Protein AF-A0AAW1HVS8-F1 (afdb_monomer_lite)

pLDDT: mean 77.06, std 19.86, range [35.59, 97.94]

Sequence (173 aa):
MIYFESKIDIPHHIKNTIKTLLSTITDKDLTIQVRKRTNKRSLDANRYYWTLITKIAEINGISNARQHNLLLRRYGQIEIIDSQLMRIPIPDTEAAEIKVLESEEYHIKPTSQVIEGKDGITYRNYIMLRGSSTYNAKEMARLITLPDMRKSIHGTRTSSNLWQWQAQKRHKG

Foldseek 3Di:
DDDDDDPDDDDPVVVVVVVVVVVPPDPDDDDDDDDPDDQAADPVLVVVVLVLLVLLCVVVVHDSQLSQLVLCQVQFAFDADPNDWDKDWFFPDPVRVVVQSNDPPFHWYWDPDWDQDPVRTITTIITGTDDPNPDGNVSSCRSCVDPSSVCSVVVVVPPDPPVVVVVVVVPPD

Structure (mmCIF, N/CA/C/O backbone):
data_AF-A0AAW1HVS8-F1
#
_entry.id   AF-A0AAW1HVS8-F1
#
loop_
_atom_site.group_PDB
_atom_site.id
_atom_site.type_symbol
_atom_site.label_atom_id
_atom_site.label_alt_id
_atom_site.label_comp_id
_atom_site.label_asym_id
_atom_site.label_entity_id
_atom_site.label_seq_id
_atom_site.pdbx_PDB_ins_code
_atom_site.Cartn_x
_atom_site.Cartn_y
_atom_site.Cartn_z
_atom_site.occupancy
_atom_site.B_iso_or_equiv
_atom_site.auth_seq_id
_atom_site.auth_comp_id
_atom_site.auth_asym_id
_atom_site.auth_atom_id
_atom_site.pdbx_PDB_model_num
ATOM 1 N N . MET A 1 1 ? -37.075 21.982 11.766 1.00 43.66 1 MET A N 1
ATOM 2 C CA . MET A 1 1 ? -37.855 20.798 11.330 1.00 43.66 1 MET A CA 1
ATOM 3 C C . MET A 1 1 ? -36.862 19.694 10.999 1.00 43.66 1 MET A C 1
ATOM 5 O O . MET A 1 1 ? -36.022 19.912 10.142 1.00 43.66 1 MET A O 1
ATOM 9 N N . ILE A 1 2 ? -36.871 18.578 11.736 1.00 51.25 2 ILE A N 1
ATOM 10 C CA . ILE A 1 2 ? -35.891 17.493 11.552 1.00 51.25 2 ILE A CA 1
ATOM 11 C C . ILE A 1 2 ? -36.399 16.574 10.439 1.00 51.25 2 ILE A C 1
ATOM 13 O O . ILE A 1 2 ? -37.421 15.906 10.615 1.00 51.25 2 ILE A O 1
ATOM 17 N N . TYR A 1 3 ? -35.703 16.562 9.305 1.00 47.16 3 TYR A N 1
ATOM 18 C CA . TYR A 1 3 ? -36.003 15.687 8.176 1.00 47.16 3 TYR A CA 1
ATOM 19 C C . TYR A 1 3 ? -35.203 14.386 8.287 1.00 47.16 3 TYR A C 1
ATOM 21 O O . TYR A 1 3 ? -34.010 14.402 8.579 1.00 47.16 3 TYR A O 1
ATOM 29 N N . PHE A 1 4 ? -35.874 13.256 8.063 1.00 54.19 4 PHE A N 1
ATOM 30 C CA . PHE A 1 4 ? -35.272 11.925 8.090 1.00 54.19 4 PHE A CA 1
ATOM 31 C C . PHE A 1 4 ? -35.406 11.280 6.714 1.00 54.19 4 PHE A C 1
ATOM 33 O O . PHE A 1 4 ? -36.481 10.800 6.360 1.00 54.19 4 PHE A O 1
ATOM 40 N N . GLU A 1 5 ? -34.311 11.215 5.962 1.00 51.84 5 GLU A N 1
ATOM 41 C CA . GLU A 1 5 ? -34.229 10.369 4.774 1.00 51.84 5 GLU A CA 1
ATOM 42 C C . GLU A 1 5 ? -33.576 9.036 5.141 1.00 51.84 5 GLU A C 1
ATOM 44 O O . GLU A 1 5 ? -32.438 8.975 5.607 1.00 51.84 5 GLU A O 1
ATOM 49 N N . SER A 1 6 ? -34.312 7.943 4.943 1.00 56.38 6 SER A N 1
ATOM 50 C CA . SER A 1 6 ? -33.815 6.582 5.131 1.00 56.38 6 SER A CA 1
ATOM 51 C C . SER A 1 6 ? -34.135 5.748 3.899 1.00 56.38 6 SER A C 1
ATOM 53 O O . SER A 1 6 ? -35.262 5.754 3.417 1.00 56.38 6 SER A O 1
ATOM 55 N N . LYS A 1 7 ? -33.152 4.977 3.424 1.00 53.62 7 LYS A N 1
ATOM 56 C CA . LYS A 1 7 ? -33.322 3.986 2.344 1.00 53.62 7 LYS A CA 1
ATOM 57 C C . LYS A 1 7 ? -33.935 2.661 2.825 1.00 53.62 7 LYS A C 1
ATOM 59 O O . LYS A 1 7 ? -34.038 1.717 2.052 1.00 53.62 7 LYS A O 1
ATOM 64 N N . ILE A 1 8 ? -34.263 2.568 4.112 1.00 57.94 8 ILE A N 1
ATOM 65 C CA . ILE A 1 8 ? -34.812 1.381 4.776 1.00 57.94 8 ILE A CA 1
ATOM 66 C C . ILE A 1 8 ? -36.023 1.826 5.595 1.00 57.94 8 ILE A C 1
ATOM 68 O O . ILE A 1 8 ? -35.990 2.904 6.199 1.00 57.94 8 ILE A O 1
ATOM 72 N N . ASP A 1 9 ? -37.071 1.007 5.640 1.00 65.25 9 ASP A N 1
ATOM 73 C CA . ASP A 1 9 ? -38.212 1.277 6.508 1.00 65.25 9 ASP A CA 1
ATOM 74 C C . ASP A 1 9 ? -37.797 1.153 7.983 1.00 65.25 9 ASP A C 1
ATOM 76 O O . ASP A 1 9 ? -37.321 0.112 8.437 1.00 65.25 9 ASP A O 1
ATOM 80 N N . ILE A 1 10 ? -37.903 2.261 8.719 1.00 66.50 10 ILE A N 1
ATOM 81 C CA . ILE A 1 10 ? -37.546 2.337 10.138 1.00 66.50 10 ILE A CA 1
ATOM 82 C C . ILE A 1 10 ? -38.851 2.349 10.943 1.00 66.50 10 ILE A C 1
ATOM 84 O O . ILE A 1 10 ? -39.678 3.241 10.711 1.00 66.50 10 ILE A O 1
ATOM 88 N N . PRO A 1 11 ? -39.024 1.446 11.929 1.00 77.19 11 PRO A N 1
ATOM 89 C CA . PRO A 1 11 ? -40.198 1.427 12.793 1.00 77.19 11 PRO A CA 1
ATOM 90 C C . PRO A 1 11 ? -40.471 2.783 13.450 1.00 77.19 11 PRO A C 1
ATOM 92 O O . PRO A 1 11 ? -39.555 3.472 13.906 1.00 77.19 11 PRO A O 1
ATOM 95 N N . HIS A 1 12 ? -41.750 3.152 13.543 1.00 71.19 12 HIS A N 1
ATOM 96 C CA . HIS A 1 12 ? -42.178 4.472 14.016 1.00 71.19 12 HIS A CA 1
ATOM 97 C C . HIS A 1 12 ? -41.642 4.825 15.417 1.00 71.19 12 HIS A C 1
ATOM 99 O O . HIS A 1 12 ? -41.221 5.957 15.649 1.00 71.19 12 HIS A O 1
ATOM 105 N N . HIS A 1 13 ? -41.564 3.846 16.325 1.00 74.44 13 HIS A N 1
ATOM 106 C CA . HIS A 1 13 ? -41.029 4.056 17.674 1.00 74.44 13 HIS A CA 1
ATOM 107 C C . HIS A 1 13 ? -39.555 4.501 17.661 1.00 74.44 13 HIS A C 1
ATOM 109 O O . HIS A 1 13 ? -39.190 5.396 18.414 1.00 74.44 13 HIS A O 1
ATOM 115 N N . ILE A 1 14 ? -38.731 3.970 16.748 1.00 73.69 14 ILE A N 1
ATOM 116 C CA . ILE A 1 14 ? -37.322 4.366 16.606 1.00 73.69 14 ILE A CA 1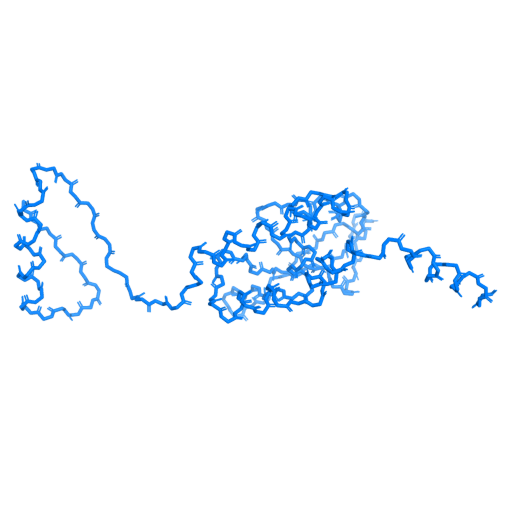
ATOM 117 C C . ILE A 1 14 ? -37.209 5.786 16.043 1.00 73.69 14 ILE A C 1
ATOM 119 O O . ILE A 1 14 ? -36.401 6.575 16.534 1.00 73.69 14 ILE A O 1
ATOM 123 N N . LYS A 1 15 ? -38.041 6.147 15.053 1.00 70.06 15 LYS A N 1
ATOM 124 C CA . LYS A 1 15 ? -38.080 7.517 14.503 1.00 70.06 15 LYS A CA 1
ATOM 125 C C . LYS A 1 15 ? -38.395 8.543 15.597 1.00 70.06 15 LYS A C 1
ATOM 127 O O . LYS A 1 15 ? -37.726 9.572 15.676 1.00 70.06 15 LYS A O 1
ATOM 132 N N . ASN A 1 16 ? -39.361 8.238 16.464 1.00 70.31 16 ASN A N 1
ATOM 133 C CA . ASN A 1 16 ? -39.753 9.122 17.561 1.00 70.31 16 ASN A CA 1
ATOM 134 C C . ASN A 1 16 ? -38.653 9.244 18.618 1.00 70.31 16 ASN A C 1
ATOM 136 O O . ASN A 1 16 ? -38.309 10.364 18.985 1.00 70.31 16 ASN A O 1
ATOM 140 N N . THR A 1 17 ? -38.030 8.135 19.035 1.00 75.44 17 THR A N 1
ATOM 141 C CA . THR A 1 17 ? -36.906 8.173 19.985 1.00 75.44 17 THR A CA 1
ATOM 142 C C . THR A 1 17 ? -35.748 9.020 19.463 1.00 75.44 17 THR A C 1
ATOM 144 O O . THR A 1 17 ? -35.228 9.854 20.200 1.00 75.44 17 THR A O 1
ATOM 147 N N . ILE A 1 18 ? -35.366 8.859 18.190 1.00 72.75 18 ILE A N 1
ATOM 148 C CA . ILE A 1 18 ? -34.285 9.654 17.595 1.00 72.75 18 ILE A CA 1
ATOM 149 C C . ILE A 1 18 ? -34.683 11.133 17.550 1.00 72.75 18 ILE A C 1
ATOM 151 O O . ILE A 1 18 ? -33.901 11.982 17.957 1.00 72.75 18 ILE A O 1
ATOM 155 N N . LYS A 1 19 ? -35.908 11.462 17.127 1.00 70.75 19 LYS A N 1
ATOM 156 C CA . LYS A 1 19 ? -36.385 12.852 17.071 1.00 70.75 19 LYS A CA 1
ATOM 157 C C . LYS A 1 19 ? -36.354 13.534 18.445 1.00 70.75 19 LYS A C 1
ATOM 159 O O . LYS A 1 19 ? -35.868 14.657 18.537 1.00 70.75 19 LYS A O 1
ATOM 164 N N . THR A 1 20 ? -36.808 12.845 19.494 1.00 71.12 20 THR A N 1
ATOM 165 C CA . THR A 1 20 ? -36.775 13.343 20.879 1.00 71.12 20 THR A CA 1
ATOM 166 C C . THR A 1 20 ? -35.346 13.555 21.375 1.00 71.12 20 THR A C 1
ATOM 168 O O . THR A 1 20 ? -35.056 14.586 21.976 1.00 71.12 20 THR A O 1
ATOM 171 N N . LEU A 1 21 ? -34.440 12.616 21.083 1.00 69.56 21 LEU A N 1
ATOM 172 C CA . LEU A 1 21 ? -33.033 12.727 21.470 1.00 69.56 21 LEU A CA 1
ATOM 173 C C . LEU A 1 21 ? -32.331 13.895 20.764 1.00 69.56 21 LEU A C 1
ATOM 175 O O . LEU A 1 21 ? -31.429 14.501 21.316 1.00 69.56 21 LEU A O 1
ATOM 179 N N . LEU A 1 22 ? -32.730 14.221 19.536 1.00 69.31 22 LEU A N 1
ATOM 180 C CA . LEU A 1 22 ? -32.132 15.323 18.783 1.00 69.31 22 LEU A CA 1
ATOM 181 C C . LEU A 1 22 ? -32.652 16.686 19.211 1.00 69.31 22 LEU A C 1
ATOM 183 O O . LEU A 1 22 ? -31.876 17.637 19.244 1.00 69.31 22 LEU A O 1
ATOM 187 N N . SER A 1 23 ? -33.922 16.771 19.611 1.00 67.88 23 SER A N 1
ATOM 188 C CA . SER A 1 23 ? -34.475 18.000 20.186 1.00 67.88 23 SER A CA 1
ATOM 189 C C . SER A 1 23 ? -33.851 18.389 21.527 1.00 67.88 23 SER A C 1
ATOM 191 O O . SER A 1 23 ? -33.941 19.548 21.907 1.00 67.88 23 SER A O 1
ATOM 193 N N . THR A 1 24 ? -33.218 17.455 22.246 1.00 67.12 24 THR A N 1
ATOM 194 C CA . THR A 1 24 ? -32.563 17.738 23.532 1.00 67.12 24 THR A CA 1
ATOM 195 C C . THR A 1 24 ? -31.097 18.150 23.412 1.00 67.12 24 THR A C 1
ATOM 197 O O . THR A 1 24 ? -30.528 18.579 24.412 1.00 67.12 24 THR A O 1
ATOM 200 N N . ILE A 1 25 ? -30.463 18.019 22.238 1.00 64.19 25 ILE A N 1
ATOM 201 C CA . ILE A 1 25 ? -28.998 18.122 22.133 1.00 64.19 25 ILE A CA 1
ATOM 202 C C . ILE A 1 25 ? -28.501 19.491 21.625 1.00 64.19 25 ILE A C 1
ATOM 204 O O . ILE A 1 25 ? -27.384 19.832 22.000 1.00 64.19 25 ILE A O 1
ATOM 208 N N . THR A 1 26 ? -29.251 20.307 20.853 1.00 57.34 26 THR A N 1
ATOM 209 C CA . THR A 1 26 ? -28.861 21.714 20.520 1.00 57.34 26 THR A CA 1
ATOM 210 C C . THR A 1 26 ? -29.831 22.435 19.551 1.00 57.34 26 THR A C 1
ATOM 212 O O . THR A 1 26 ? -30.480 21.785 18.738 1.00 57.34 26 THR A O 1
ATOM 215 N N . ASP A 1 27 ? -29.845 23.781 19.572 1.00 61.03 27 ASP A N 1
ATOM 216 C CA . ASP A 1 27 ? -30.475 24.695 18.587 1.00 61.03 27 ASP A CA 1
ATOM 217 C C . ASP A 1 27 ? -29.720 24.836 17.239 1.00 61.03 27 ASP A C 1
ATOM 219 O O . ASP A 1 27 ? -30.010 25.735 16.448 1.00 61.03 27 ASP A O 1
ATOM 223 N N . LYS A 1 28 ? -28.707 24.002 16.969 1.00 57.62 28 LYS A N 1
ATOM 224 C CA . LYS A 1 28 ? -27.882 24.064 15.746 1.00 57.62 28 LYS A CA 1
ATOM 225 C C . LYS A 1 28 ? -28.248 22.980 14.734 1.00 57.62 28 LYS A C 1
ATOM 227 O O . LYS A 1 28 ? -28.724 21.905 15.096 1.00 57.62 28 LYS A O 1
ATOM 232 N N . ASP A 1 29 ? -27.920 23.233 13.468 1.00 57.34 29 ASP A N 1
ATOM 233 C CA . ASP A 1 29 ? -28.058 22.251 12.393 1.00 57.34 29 ASP A CA 1
ATOM 234 C C . ASP A 1 29 ? -27.130 21.044 12.621 1.00 57.34 29 ASP A C 1
ATOM 236 O O . ASP A 1 29 ? -25.903 21.163 12.668 1.00 57.34 29 ASP A O 1
ATOM 240 N N . LEU A 1 30 ? -27.728 19.859 12.761 1.00 59.03 30 LEU A N 1
ATOM 241 C CA . LEU A 1 30 ? -27.038 18.587 12.976 1.00 59.03 30 LEU A CA 1
ATOM 242 C C . LEU A 1 30 ? -27.156 17.700 11.735 1.00 59.03 30 LEU A C 1
ATOM 244 O O . LEU A 1 30 ? -28.252 17.423 11.252 1.00 59.03 30 LEU A O 1
ATOM 248 N N . THR A 1 31 ? -26.023 17.175 11.266 1.00 53.00 31 THR A N 1
ATOM 249 C CA . THR A 1 31 ? -25.990 16.125 10.238 1.00 53.00 31 THR A CA 1
ATOM 250 C C . THR A 1 31 ? -25.738 14.772 10.894 1.00 53.00 31 THR A C 1
ATOM 252 O O . THR A 1 31 ? -24.709 14.572 11.536 1.00 53.00 31 THR A O 1
ATOM 255 N N . ILE A 1 32 ? -26.661 13.821 10.721 1.00 57.81 32 ILE A N 1
ATOM 256 C CA . ILE A 1 32 ? -26.572 12.482 11.319 1.00 57.81 32 ILE A CA 1
ATOM 257 C C . ILE A 1 32 ? -26.646 11.444 10.221 1.00 57.81 32 ILE A C 1
ATOM 259 O O . ILE A 1 32 ? -27.571 11.436 9.414 1.00 57.81 32 ILE A O 1
ATOM 263 N N . GLN A 1 33 ? -25.687 10.524 10.226 1.00 52.00 33 GLN A N 1
ATOM 264 C CA . GLN A 1 33 ? -25.634 9.453 9.249 1.00 52.00 33 GLN A CA 1
ATOM 265 C C . GLN A 1 33 ? -25.708 8.093 9.936 1.00 52.00 33 GLN A C 1
ATOM 267 O O . GLN A 1 33 ? -24.763 7.649 10.586 1.00 52.00 33 GLN A O 1
ATOM 272 N N . VAL A 1 34 ? -26.829 7.402 9.746 1.00 57.78 34 VAL A N 1
ATOM 273 C CA . VAL A 1 34 ? -27.015 6.029 10.220 1.00 57.78 34 VAL A CA 1
ATOM 274 C C . VAL A 1 34 ? -26.536 5.073 9.130 1.00 57.78 34 VAL A C 1
ATOM 276 O O . VAL A 1 34 ? -27.050 5.072 8.014 1.00 57.78 34 VAL A O 1
ATOM 279 N N . ARG A 1 35 ? -25.523 4.256 9.433 1.00 49.88 35 ARG A N 1
ATOM 280 C CA . ARG A 1 35 ? -24.978 3.243 8.516 1.00 49.88 35 ARG A CA 1
ATOM 281 C C . ARG A 1 35 ? -25.067 1.862 9.163 1.00 49.88 35 ARG A C 1
ATOM 283 O O . ARG A 1 35 ? -24.867 1.730 10.369 1.00 49.88 35 ARG A O 1
ATOM 290 N N . LYS A 1 36 ? -25.303 0.817 8.361 1.00 51.41 36 LYS A N 1
ATOM 291 C CA . LYS A 1 36 ? -25.199 -0.581 8.813 1.00 51.41 36 LYS A CA 1
ATOM 292 C C . LYS A 1 36 ? -23.817 -0.806 9.437 1.00 51.41 36 LYS A C 1
ATOM 294 O O . LYS A 1 36 ? -22.803 -0.526 8.794 1.00 51.41 36 LYS A O 1
ATOM 299 N N . ARG A 1 37 ? -23.766 -1.330 10.668 1.00 47.84 37 ARG A N 1
ATOM 300 C CA . ARG A 1 37 ? -22.511 -1.724 11.325 1.00 47.84 37 ARG A CA 1
ATOM 301 C C . ARG A 1 37 ? -21.915 -2.907 10.564 1.00 47.84 37 ARG A C 1
ATOM 303 O O . ARG A 1 37 ? -22.272 -4.058 10.776 1.00 47.84 37 ARG A O 1
ATOM 310 N N . THR A 1 38 ? -21.015 -2.614 9.642 1.00 52.78 38 THR A N 1
ATOM 311 C CA . THR A 1 38 ? -20.080 -3.598 9.100 1.00 52.78 38 THR A CA 1
ATOM 312 C C . THR A 1 38 ? -18.957 -3.785 10.116 1.00 52.78 38 THR A C 1
ATOM 314 O O . THR A 1 38 ? -18.535 -2.792 10.710 1.00 52.78 38 THR A O 1
ATOM 317 N N . ASN A 1 39 ? -18.430 -5.002 10.283 1.00 49.81 39 ASN A N 1
ATOM 318 C CA . ASN A 1 39 ? -17.206 -5.267 11.055 1.00 49.81 39 ASN A CA 1
ATOM 319 C C . ASN A 1 39 ? -15.976 -4.664 10.343 1.00 49.81 39 ASN A C 1
ATOM 321 O O . ASN A 1 39 ? -15.073 -5.375 9.890 1.00 49.81 39 ASN A O 1
ATOM 325 N N . LYS A 1 40 ? -15.955 -3.335 10.194 1.00 51.91 40 LYS A N 1
ATOM 326 C CA . LYS A 1 40 ? -14.737 -2.589 9.901 1.00 51.91 40 LYS A CA 1
ATOM 327 C C . LYS A 1 40 ? -13.770 -2.850 11.051 1.00 51.91 40 LYS A C 1
ATOM 329 O O . LYS A 1 40 ? -14.188 -3.004 12.198 1.00 51.91 40 LYS A O 1
ATOM 334 N N . ARG A 1 41 ? -12.482 -2.938 10.726 1.00 54.81 41 ARG A N 1
ATOM 335 C CA . ARG A 1 41 ? -11.399 -3.027 11.714 1.00 54.81 41 ARG A CA 1
ATOM 336 C C . ARG A 1 41 ? -11.589 -1.986 12.826 1.00 54.81 41 ARG A C 1
ATOM 338 O O . ARG A 1 41 ? -12.063 -0.880 12.552 1.00 54.81 41 ARG A O 1
ATOM 345 N N . SER A 1 42 ? -11.210 -2.321 14.060 1.00 61.81 42 SER A N 1
ATOM 346 C CA . SER A 1 42 ? -11.153 -1.315 15.121 1.00 61.81 42 SER A CA 1
ATOM 347 C C . SER A 1 42 ? -10.184 -0.201 14.704 1.00 61.81 42 SER A C 1
ATOM 349 O O . SER A 1 42 ? -9.172 -0.458 14.043 1.00 61.81 42 SER A O 1
ATOM 351 N N . LEU A 1 43 ? -10.489 1.048 15.076 1.00 60.91 43 LEU A N 1
ATOM 352 C CA . LEU A 1 43 ? -9.562 2.182 14.921 1.00 60.91 43 LEU A CA 1
ATOM 353 C C . LEU A 1 43 ? -8.188 1.859 15.526 1.00 60.91 43 LEU A C 1
ATOM 355 O O . LEU A 1 43 ? -7.156 2.267 14.996 1.00 60.91 43 LEU A O 1
ATOM 359 N N . ASP A 1 44 ? -8.200 1.064 16.592 1.00 75.06 44 ASP A N 1
ATOM 360 C CA . ASP A 1 44 ? -7.019 0.551 17.265 1.00 75.06 44 ASP A CA 1
ATOM 361 C C . ASP A 1 44 ? -6.163 -0.362 16.369 1.00 75.06 44 ASP A C 1
ATOM 363 O O . ASP A 1 44 ? -4.971 -0.119 16.217 1.00 75.06 44 ASP A O 1
ATOM 367 N N . ALA A 1 45 ? -6.760 -1.318 15.645 1.00 77.81 45 ALA A N 1
ATOM 368 C CA . ALA A 1 45 ? -6.020 -2.196 14.733 1.00 77.81 45 ALA A CA 1
ATOM 369 C C . ALA A 1 45 ? -5.355 -1.436 13.571 1.00 77.81 45 ALA A C 1
ATOM 371 O O . ALA A 1 45 ? -4.261 -1.799 13.141 1.00 77.81 45 ALA A O 1
ATOM 372 N N . ASN A 1 46 ? -5.986 -0.372 13.057 1.00 85.25 46 ASN A N 1
ATOM 373 C CA . ASN A 1 46 ? -5.355 0.484 12.046 1.00 85.25 46 ASN A CA 1
ATOM 374 C C . ASN A 1 46 ? -4.167 1.258 12.621 1.00 85.25 46 ASN A C 1
ATOM 376 O O . ASN A 1 46 ? -3.111 1.315 12.000 1.00 85.25 46 ASN A O 1
ATOM 380 N N . ARG A 1 47 ? -4.338 1.856 13.803 1.00 85.75 47 ARG A N 1
ATOM 381 C CA . ARG A 1 47 ? -3.262 2.584 14.480 1.00 85.75 47 ARG A CA 1
ATOM 382 C C . ARG A 1 47 ? -2.085 1.655 14.758 1.00 85.75 47 ARG A C 1
ATOM 384 O O . ARG A 1 47 ? -0.965 1.972 14.379 1.00 85.75 47 ARG A O 1
ATOM 391 N N . TYR A 1 48 ? -2.368 0.484 15.326 1.00 86.38 48 TYR A N 1
ATOM 392 C CA . TYR A 1 48 ? -1.377 -0.548 15.599 1.00 86.38 48 TYR A CA 1
ATOM 393 C C . TYR A 1 48 ? -0.628 -0.966 14.332 1.00 86.38 48 TYR A C 1
ATOM 395 O O . TYR A 1 48 ? 0.598 -1.022 14.332 1.00 86.38 48 TYR A O 1
ATOM 403 N N . TYR A 1 49 ? -1.344 -1.181 13.227 1.00 90.38 49 TYR A N 1
ATOM 404 C CA . TYR A 1 49 ? -0.729 -1.474 11.938 1.00 90.38 49 TYR A CA 1
ATOM 405 C C . TYR A 1 49 ? 0.260 -0.401 11.492 1.00 90.38 49 TYR A C 1
ATOM 407 O O . TYR A 1 49 ? 1.400 -0.735 11.187 1.00 90.38 49 TYR A O 1
ATOM 415 N N . TRP A 1 50 ? -0.134 0.874 11.495 1.00 92.56 50 TRP A N 1
ATOM 416 C CA . TRP A 1 50 ? 0.770 1.953 11.095 1.00 92.56 50 TRP A CA 1
ATOM 417 C C . TRP A 1 50 ? 1.957 2.104 12.048 1.00 92.56 50 TRP A C 1
ATOM 419 O O . TRP A 1 50 ? 3.068 2.329 11.585 1.00 92.56 50 TRP A O 1
ATOM 429 N N . THR A 1 51 ? 1.776 1.873 13.353 1.00 91.38 51 THR A N 1
ATOM 430 C CA . THR A 1 51 ? 2.898 1.798 14.302 1.00 91.38 51 THR A CA 1
ATOM 431 C C . THR A 1 51 ? 3.893 0.696 13.929 1.00 91.38 51 THR A C 1
ATOM 433 O O . THR A 1 51 ? 5.100 0.903 14.031 1.00 91.38 51 THR A O 1
ATOM 436 N N . LEU A 1 52 ? 3.414 -0.474 13.493 1.00 89.75 52 LEU A N 1
ATOM 437 C CA . LEU A 1 52 ? 4.291 -1.541 13.010 1.00 89.75 52 LEU A CA 1
ATOM 438 C C . LEU A 1 52 ? 4.978 -1.165 11.697 1.00 89.75 52 LEU A C 1
ATOM 440 O O . LEU A 1 52 ? 6.170 -1.417 11.563 1.00 89.75 52 LEU A O 1
ATOM 444 N N . ILE A 1 53 ? 4.259 -0.541 10.758 1.00 93.25 53 ILE A N 1
ATOM 445 C CA . ILE A 1 53 ? 4.845 -0.048 9.504 1.00 93.25 53 ILE A CA 1
ATOM 446 C C . ILE A 1 53 ? 6.019 0.878 9.790 1.00 93.25 53 ILE A C 1
ATOM 448 O O . ILE A 1 53 ? 7.097 0.601 9.278 1.00 93.25 53 ILE A O 1
ATOM 452 N N . THR A 1 54 ? 5.843 1.887 10.648 1.00 93.75 54 THR A N 1
ATOM 453 C CA . THR A 1 54 ? 6.909 2.834 11.002 1.00 93.75 54 THR A CA 1
ATOM 454 C C . THR A 1 54 ? 8.149 2.121 11.530 1.00 93.75 54 THR A C 1
ATOM 456 O O . THR A 1 54 ? 9.235 2.299 10.993 1.00 93.75 54 THR A O 1
ATOM 459 N N . LYS A 1 55 ? 7.986 1.221 12.508 1.00 88.69 55 LYS A N 1
ATOM 460 C CA . LYS A 1 55 ? 9.117 0.476 13.087 1.00 88.69 55 LYS A CA 1
ATOM 461 C C . LYS A 1 55 ? 9.863 -0.366 12.051 1.00 88.69 55 LYS A C 1
ATOM 463 O O . LYS A 1 55 ? 11.081 -0.481 12.097 1.00 88.69 55 LYS A O 1
ATOM 468 N N . ILE A 1 56 ? 9.137 -1.000 11.130 1.00 88.12 56 ILE A N 1
ATOM 469 C CA . ILE A 1 56 ? 9.741 -1.859 10.102 1.00 88.12 56 ILE A CA 1
ATOM 470 C C . ILE A 1 56 ? 10.413 -1.018 9.017 1.00 88.12 56 ILE A C 1
ATOM 472 O O . ILE A 1 56 ? 11.489 -1.378 8.549 1.00 88.12 56 ILE A O 1
ATOM 476 N N . ALA A 1 57 ? 9.784 0.087 8.624 1.00 92.25 57 ALA A N 1
ATOM 477 C CA . ALA A 1 57 ? 10.313 1.030 7.651 1.00 92.25 57 ALA A CA 1
ATOM 478 C C . ALA A 1 57 ? 11.639 1.634 8.140 1.00 92.25 57 ALA A C 1
ATOM 480 O O . ALA A 1 57 ? 12.610 1.635 7.387 1.00 92.25 57 ALA A O 1
ATOM 481 N N . GLU A 1 58 ? 11.714 2.014 9.422 1.00 92.06 58 GLU A N 1
ATOM 482 C CA . GLU A 1 58 ? 12.942 2.467 10.090 1.00 92.06 58 GLU A CA 1
ATOM 483 C C . GLU A 1 58 ? 14.053 1.410 10.040 1.00 92.06 58 GLU A C 1
ATOM 485 O O . GLU A 1 58 ? 15.167 1.712 9.619 1.00 92.06 58 GLU A O 1
ATOM 490 N N . ILE A 1 59 ? 13.751 0.155 10.401 1.00 89.62 59 ILE A N 1
ATOM 491 C CA . ILE A 1 59 ? 14.726 -0.953 10.348 1.00 89.62 59 ILE A CA 1
ATOM 492 C C . ILE A 1 59 ? 15.236 -1.180 8.918 1.00 89.62 59 ILE A C 1
ATOM 494 O O . ILE A 1 59 ? 16.413 -1.471 8.716 1.00 89.62 59 ILE A O 1
ATOM 498 N N . ASN A 1 60 ? 14.351 -1.066 7.929 1.00 88.56 60 ASN A N 1
ATOM 499 C CA . ASN A 1 60 ? 14.671 -1.311 6.526 1.00 88.56 60 ASN A CA 1
ATOM 500 C C . ASN A 1 60 ? 15.273 -0.086 5.813 1.00 88.56 60 ASN A C 1
ATOM 502 O O . ASN A 1 60 ? 15.703 -0.224 4.669 1.00 88.56 60 ASN A O 1
ATOM 506 N N . GLY A 1 61 ? 15.286 1.094 6.443 1.00 94.56 61 GLY A N 1
ATOM 507 C CA . GLY A 1 61 ? 15.757 2.339 5.834 1.00 94.56 61 GLY A CA 1
ATOM 508 C C . GLY A 1 61 ? 14.918 2.800 4.635 1.00 94.56 61 GLY A C 1
ATOM 509 O O . GLY A 1 61 ? 15.468 3.322 3.669 1.00 94.56 61 GLY A O 1
ATOM 510 N N . ILE A 1 62 ? 13.602 2.573 4.661 1.00 95.38 62 ILE A N 1
ATOM 511 C CA . ILE A 1 62 ? 12.671 2.959 3.584 1.00 95.38 62 ILE A CA 1
ATOM 512 C C . ILE A 1 62 ? 11.497 3.772 4.132 1.00 95.38 62 ILE A C 1
ATOM 514 O O . ILE A 1 62 ? 11.291 3.843 5.339 1.00 95.38 62 ILE A O 1
ATOM 518 N N . SER A 1 63 ? 10.702 4.374 3.246 1.00 97.94 63 SER A N 1
ATOM 519 C CA . SER A 1 63 ? 9.508 5.117 3.650 1.00 97.94 63 SER A CA 1
ATOM 520 C C . SER A 1 63 ? 8.393 4.197 4.169 1.00 97.94 63 SER A C 1
ATOM 522 O O . SER A 1 63 ? 8.301 3.007 3.835 1.00 97.94 63 SER A O 1
ATOM 524 N N . ASN A 1 64 ? 7.475 4.782 4.941 1.00 96.50 64 ASN A N 1
ATOM 525 C CA . ASN A 1 64 ? 6.256 4.101 5.373 1.00 96.50 64 ASN A CA 1
ATOM 526 C C . ASN A 1 64 ? 5.380 3.689 4.184 1.00 96.50 64 ASN A C 1
ATOM 528 O O . ASN A 1 64 ? 4.839 2.583 4.192 1.00 96.50 64 ASN A O 1
ATOM 532 N N . ALA A 1 65 ? 5.271 4.542 3.160 1.00 97.44 65 ALA A N 1
ATOM 533 C CA . ALA A 1 65 ? 4.524 4.260 1.935 1.00 97.44 65 ALA A CA 1
ATOM 534 C C . ALA A 1 65 ? 5.085 3.025 1.217 1.00 97.44 65 ALA A C 1
ATOM 536 O O . ALA A 1 65 ? 4.355 2.073 0.930 1.00 97.44 65 ALA A O 1
ATOM 537 N N . ARG A 1 66 ? 6.409 2.961 1.048 1.00 97.69 66 ARG A N 1
ATOM 538 C CA . ARG A 1 66 ? 7.086 1.808 0.451 1.00 97.69 66 ARG A CA 1
ATOM 539 C C . ARG A 1 66 ? 6.897 0.541 1.258 1.00 97.69 66 ARG A C 1
ATOM 541 O O . ARG A 1 66 ? 6.537 -0.497 0.698 1.00 97.69 66 ARG A O 1
ATOM 548 N N . GLN A 1 67 ? 7.084 0.606 2.573 1.00 95.88 67 GLN A N 1
ATOM 549 C CA . GLN A 1 67 ? 6.878 -0.551 3.441 1.00 95.88 67 GLN A CA 1
ATOM 550 C C . GLN A 1 67 ? 5.413 -1.025 3.417 1.00 95.88 67 GLN A C 1
ATOM 552 O O . GLN A 1 67 ? 5.151 -2.234 3.399 1.00 95.88 67 GLN A O 1
ATOM 557 N N . HIS A 1 68 ? 4.458 -0.094 3.360 1.00 95.88 68 HIS A N 1
ATOM 558 C CA . HIS A 1 68 ? 3.035 -0.380 3.200 1.00 95.88 68 HIS A CA 1
ATOM 559 C C . HIS A 1 68 ? 2.755 -1.118 1.884 1.00 95.88 68 HIS A C 1
ATOM 561 O O . HIS A 1 68 ? 2.187 -2.216 1.893 1.00 95.88 68 HIS A O 1
ATOM 567 N N . ASN A 1 69 ? 3.226 -0.572 0.762 1.00 97.25 69 ASN A N 1
ATOM 568 C CA . ASN A 1 69 ? 3.027 -1.135 -0.572 1.00 97.25 69 ASN A CA 1
ATOM 569 C C . ASN A 1 69 ? 3.682 -2.510 -0.738 1.00 97.25 69 ASN A C 1
ATOM 571 O O . ASN A 1 69 ? 3.084 -3.412 -1.328 1.00 97.25 69 ASN A O 1
ATOM 575 N N . LEU A 1 70 ? 4.864 -2.732 -0.157 1.00 95.00 70 LEU A N 1
ATOM 576 C CA . LEU A 1 70 ? 5.505 -4.051 -0.151 1.00 95.00 70 LEU A CA 1
ATOM 577 C C . LEU A 1 70 ? 4.643 -5.110 0.550 1.00 95.00 70 LEU A C 1
ATOM 579 O O . LEU A 1 70 ? 4.527 -6.238 0.061 1.00 95.00 70 LEU A O 1
ATOM 583 N N . LEU A 1 71 ? 4.005 -4.757 1.667 1.00 93.50 71 LEU A N 1
ATOM 584 C CA . LEU A 1 71 ? 3.104 -5.666 2.376 1.00 93.50 71 LEU A CA 1
ATOM 585 C C . LEU A 1 71 ? 1.807 -5.904 1.604 1.00 93.50 71 LEU A C 1
ATOM 587 O O . LEU A 1 71 ? 1.363 -7.050 1.518 1.00 93.50 71 LEU A O 1
ATOM 591 N N . LEU A 1 72 ? 1.229 -4.868 0.992 1.00 95.62 72 LEU A N 1
ATOM 592 C CA . LEU A 1 72 ? 0.058 -5.028 0.129 1.00 95.62 72 LEU A CA 1
ATOM 593 C C . LEU A 1 72 ? 0.358 -5.930 -1.076 1.00 95.62 72 LEU A C 1
ATOM 595 O O . LEU A 1 72 ? -0.438 -6.804 -1.402 1.00 95.62 72 LEU A O 1
ATOM 599 N N . ARG A 1 73 ? 1.530 -5.819 -1.703 1.00 95.00 73 ARG A N 1
ATOM 600 C CA . ARG A 1 73 ? 1.912 -6.696 -2.826 1.00 95.00 73 ARG A CA 1
ATOM 601 C C . ARG A 1 73 ? 2.016 -8.171 -2.438 1.00 95.00 73 ARG A C 1
ATOM 603 O O . ARG A 1 73 ? 1.732 -9.053 -3.257 1.00 95.00 73 ARG A O 1
ATOM 610 N N . ARG A 1 74 ? 2.435 -8.452 -1.204 1.00 90.94 74 ARG A N 1
ATOM 611 C CA . ARG A 1 74 ? 2.565 -9.824 -0.698 1.00 90.94 74 ARG A CA 1
ATOM 612 C C . ARG A 1 74 ? 1.240 -10.389 -0.198 1.00 90.94 74 ARG A C 1
ATOM 614 O O . ARG A 1 74 ? 0.947 -11.549 -0.468 1.00 90.94 74 ARG A O 1
ATOM 621 N N . TYR A 1 75 ? 0.453 -9.582 0.508 1.00 90.38 75 TYR A N 1
ATOM 622 C CA . TYR A 1 75 ? -0.650 -10.077 1.340 1.00 90.38 75 TYR A CA 1
ATOM 623 C C . TYR A 1 75 ? -1.943 -9.267 1.222 1.00 90.38 75 TYR A C 1
ATOM 625 O O . TYR A 1 75 ? -2.930 -9.542 1.910 1.00 90.38 75 TYR A O 1
ATOM 633 N N . GLY A 1 76 ? -1.930 -8.234 0.388 1.00 92.44 76 GLY A N 1
ATOM 634 C CA . GLY A 1 76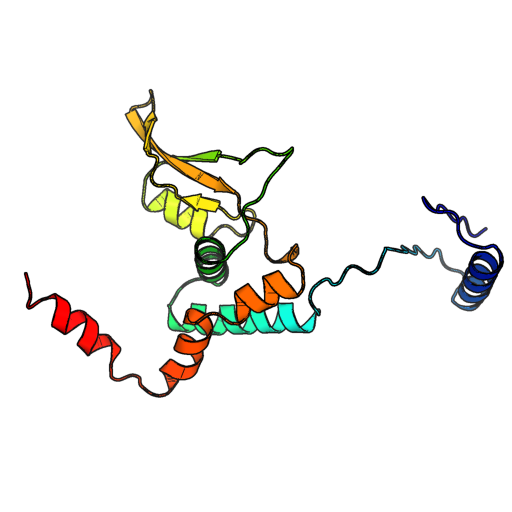 ? -3.082 -7.397 0.133 1.00 92.44 76 GLY A CA 1
ATOM 635 C C . GLY A 1 76 ? -4.158 -8.102 -0.683 1.00 92.44 76 GLY A C 1
ATOM 636 O O . GLY A 1 76 ? -4.005 -9.239 -1.128 1.00 92.44 76 GLY A O 1
ATOM 637 N N . GLN A 1 77 ? -5.282 -7.415 -0.834 1.00 93.94 77 GLN A N 1
ATOM 638 C CA . GLN A 1 77 ? -6.415 -7.883 -1.618 1.00 93.94 77 GLN A CA 1
ATOM 639 C C . GLN A 1 77 ? -6.372 -7.222 -2.993 1.00 93.94 77 GLN A C 1
ATOM 641 O O . GLN A 1 77 ? -6.060 -6.038 -3.095 1.00 93.94 77 GLN A O 1
ATOM 646 N N . ILE A 1 78 ? -6.683 -7.982 -4.038 1.00 94.56 78 ILE A N 1
ATOM 647 C CA . ILE A 1 78 ? -6.819 -7.442 -5.393 1.00 94.56 78 ILE A CA 1
ATOM 648 C C . ILE A 1 78 ? -8.055 -6.539 -5.435 1.00 94.56 78 ILE A C 1
ATOM 650 O O . ILE A 1 78 ? -9.093 -6.882 -4.865 1.00 94.56 78 ILE A O 1
ATOM 654 N N . GLU A 1 79 ? -7.930 -5.389 -6.090 1.00 94.25 79 GLU A N 1
ATOM 655 C CA . GLU A 1 79 ? -9.069 -4.533 -6.413 1.00 94.25 79 GLU A CA 1
ATOM 656 C C . GLU A 1 79 ? -9.762 -5.071 -7.667 1.00 94.25 79 GLU A C 1
ATOM 658 O O . GLU A 1 79 ? -9.118 -5.310 -8.692 1.00 94.25 79 GLU A O 1
ATOM 663 N N . ILE A 1 80 ? -11.074 -5.276 -7.569 1.00 91.31 80 ILE A N 1
ATOM 664 C CA . ILE A 1 80 ? -11.917 -5.729 -8.675 1.00 91.31 80 ILE A CA 1
ATOM 665 C C . ILE A 1 80 ? -12.974 -4.653 -8.887 1.00 91.31 80 ILE A C 1
ATOM 667 O O . ILE A 1 80 ? -13.798 -4.417 -8.004 1.00 91.31 80 ILE A O 1
ATOM 671 N N . ILE A 1 81 ? -12.950 -4.024 -10.058 1.00 88.00 81 ILE A N 1
ATOM 672 C CA . ILE A 1 81 ? -13.885 -2.964 -10.445 1.00 88.00 81 ILE A CA 1
ATOM 673 C C . ILE A 1 81 ? -14.785 -3.542 -11.530 1.00 88.00 81 ILE A C 1
ATOM 675 O O . ILE A 1 81 ? -14.278 -4.110 -12.491 1.00 88.00 81 ILE A O 1
ATOM 679 N N . ASP A 1 82 ? -16.105 -3.474 -11.346 1.00 89.44 82 ASP A N 1
ATOM 680 C CA . ASP A 1 82 ? -17.100 -4.013 -12.289 1.00 89.44 82 ASP A CA 1
ATOM 681 C C . ASP A 1 82 ? -16.819 -5.464 -12.725 1.00 89.44 82 ASP A C 1
ATOM 683 O O . ASP A 1 82 ? -16.908 -5.829 -13.895 1.00 89.44 82 ASP A O 1
ATOM 687 N N . SER A 1 83 ? -16.433 -6.308 -11.758 1.00 87.25 83 SER A N 1
ATOM 688 C CA . SER A 1 83 ? -16.044 -7.713 -11.974 1.00 87.25 83 SER A CA 1
ATOM 689 C C . SER A 1 83 ? -14.810 -7.916 -12.867 1.00 87.25 83 SER A C 1
ATOM 691 O O . SER A 1 83 ? -14.521 -9.045 -13.264 1.00 87.25 83 SER A O 1
ATOM 693 N N . GLN A 1 84 ? -14.040 -6.859 -13.132 1.00 88.56 84 GLN A N 1
ATOM 694 C CA . GLN A 1 84 ? -12.827 -6.893 -13.938 1.00 88.56 84 GLN A CA 1
ATOM 695 C C . GLN A 1 84 ? -11.570 -6.591 -13.117 1.00 88.56 84 GLN A C 1
ATOM 697 O O . GLN A 1 84 ? -11.549 -5.780 -12.188 1.00 88.56 84 GLN A O 1
ATOM 702 N N . LEU A 1 85 ? -10.489 -7.274 -13.491 1.00 88.31 85 LEU A N 1
ATOM 703 C CA . LEU A 1 85 ? -9.153 -7.032 -12.967 1.00 88.31 85 LEU A CA 1
ATOM 704 C C .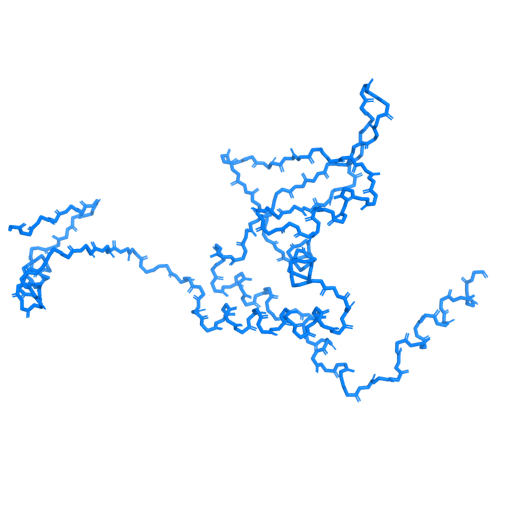 LEU A 1 85 ? -8.524 -5.858 -13.718 1.00 88.31 85 LEU A C 1
ATOM 706 O O . LEU A 1 85 ? -8.209 -5.980 -14.903 1.00 88.31 85 LEU A O 1
ATOM 710 N N . MET A 1 86 ? -8.266 -4.761 -13.014 1.00 91.56 86 MET A N 1
ATOM 711 C CA . MET A 1 86 ? -7.576 -3.615 -13.600 1.00 91.56 86 MET A CA 1
ATOM 712 C C . MET A 1 86 ? -6.093 -3.923 -13.793 1.00 91.56 86 MET A C 1
ATOM 714 O O . MET A 1 86 ? -5.381 -4.209 -12.825 1.00 91.56 86 MET A O 1
ATOM 718 N N . ARG A 1 87 ? -5.640 -3.849 -15.049 1.00 91.06 87 ARG A N 1
ATOM 719 C CA . ARG A 1 87 ? -4.231 -3.961 -15.430 1.00 91.06 87 ARG A CA 1
ATOM 720 C C . ARG A 1 87 ? -3.709 -2.620 -15.917 1.00 91.06 87 ARG A C 1
ATOM 722 O O . ARG A 1 87 ? -4.350 -1.978 -16.741 1.00 91.06 87 ARG A O 1
ATOM 729 N N . ILE A 1 88 ? -2.548 -2.221 -15.414 1.00 93.44 88 ILE A N 1
ATOM 730 C CA . ILE A 1 88 ? -1.914 -0.942 -15.734 1.00 93.44 88 ILE A CA 1
ATOM 731 C C . ILE A 1 88 ? -0.503 -1.238 -16.259 1.00 93.44 88 ILE A C 1
ATOM 733 O O . ILE A 1 88 ? 0.302 -1.787 -15.500 1.00 93.44 88 ILE A O 1
ATOM 737 N N . PRO A 1 89 ? -0.188 -0.927 -17.530 1.00 94.62 89 PRO A N 1
ATOM 738 C CA . PRO A 1 89 ? 1.170 -1.033 -18.041 1.00 94.62 89 PRO A CA 1
ATOM 739 C C . PRO A 1 89 ? 2.014 0.116 -17.480 1.00 94.62 89 PRO A C 1
ATOM 741 O O . PRO A 1 89 ? 1.662 1.286 -17.617 1.00 94.62 89 PRO A O 1
ATOM 744 N N . ILE A 1 90 ? 3.134 -0.216 -16.847 1.00 96.06 90 ILE A N 1
ATOM 745 C CA . ILE A 1 90 ? 4.107 0.743 -16.313 1.00 96.06 90 ILE A CA 1
ATOM 746 C C . ILE A 1 90 ? 5.456 0.449 -16.980 1.00 96.06 90 ILE A C 1
ATOM 748 O O . ILE A 1 90 ? 5.771 -0.733 -17.140 1.00 96.06 90 ILE A O 1
ATOM 752 N N . PRO A 1 91 ? 6.252 1.464 -17.378 1.00 96.38 91 PRO A N 1
ATOM 753 C CA . PRO A 1 91 ? 7.588 1.229 -17.924 1.00 96.38 91 PRO A CA 1
ATOM 754 C C . PRO A 1 91 ? 8.400 0.297 -17.018 1.00 96.38 91 PRO A C 1
ATOM 756 O O . PRO A 1 91 ? 8.480 0.537 -15.813 1.00 96.38 91 PRO A O 1
ATOM 759 N N . ASP A 1 92 ? 8.996 -0.758 -17.576 1.00 96.12 92 ASP A N 1
ATOM 760 C CA . ASP A 1 92 ? 9.753 -1.776 -16.834 1.00 96.12 92 ASP A CA 1
ATOM 761 C C . ASP A 1 92 ? 11.157 -1.257 -16.491 1.00 96.12 92 ASP A C 1
ATOM 763 O O . ASP A 1 92 ? 12.176 -1.718 -16.998 1.00 96.12 92 ASP A O 1
ATOM 767 N N . THR A 1 93 ? 11.191 -0.213 -15.664 1.00 95.69 93 THR A N 1
ATOM 768 C CA . THR A 1 93 ? 12.405 0.475 -15.225 1.00 95.69 93 THR A CA 1
ATOM 769 C C . THR A 1 93 ? 12.418 0.605 -13.708 1.00 95.69 93 THR A C 1
ATOM 771 O O . THR A 1 93 ? 11.370 0.711 -13.065 1.00 95.69 93 THR A O 1
ATOM 774 N N . GLU A 1 94 ? 13.612 0.656 -13.120 1.00 94.88 94 GLU A N 1
ATOM 775 C CA . GLU A 1 94 ? 13.771 0.813 -11.671 1.00 94.88 94 GLU A CA 1
ATOM 776 C C . GLU A 1 94 ? 13.152 2.122 -11.155 1.00 94.88 94 GLU A C 1
ATOM 778 O O . GLU A 1 94 ? 12.483 2.129 -10.123 1.00 94.88 94 GLU A O 1
ATOM 783 N N . ALA A 1 95 ? 13.291 3.221 -11.903 1.00 96.19 95 ALA A N 1
ATOM 784 C CA . ALA A 1 95 ? 12.711 4.512 -11.534 1.00 96.19 95 ALA A CA 1
ATOM 785 C C . ALA A 1 95 ? 11.175 4.462 -11.451 1.00 96.19 95 ALA A C 1
ATOM 787 O O . ALA A 1 95 ? 10.579 5.009 -10.518 1.00 96.19 95 ALA A O 1
ATOM 788 N N . ALA A 1 96 ? 10.527 3.778 -12.399 1.00 95.88 96 ALA A N 1
ATOM 789 C CA . ALA A 1 96 ? 9.081 3.601 -12.383 1.00 95.88 96 ALA A CA 1
ATOM 790 C C . ALA A 1 96 ? 8.639 2.701 -11.219 1.00 95.88 96 ALA A C 1
ATOM 792 O O . ALA A 1 96 ? 7.685 3.030 -10.517 1.00 95.88 96 ALA A O 1
ATOM 793 N N . GLU A 1 97 ? 9.368 1.615 -10.958 1.00 95.81 97 GLU A N 1
ATOM 794 C CA . GLU A 1 97 ? 9.097 0.720 -9.832 1.00 95.81 97 GLU A CA 1
ATOM 795 C C . GLU A 1 97 ? 9.240 1.431 -8.475 1.00 95.81 97 GLU A C 1
ATOM 797 O O . GLU A 1 97 ? 8.391 1.253 -7.598 1.00 95.81 97 GLU A O 1
ATOM 802 N N . ILE A 1 98 ? 10.261 2.279 -8.306 1.00 96.44 98 ILE A N 1
ATOM 803 C CA . ILE A 1 98 ? 10.420 3.118 -7.110 1.00 96.44 98 ILE A CA 1
ATOM 804 C C . ILE A 1 98 ? 9.223 4.057 -6.975 1.00 96.44 98 ILE A C 1
ATOM 806 O O . ILE A 1 98 ? 8.584 4.069 -5.927 1.00 96.44 98 ILE A O 1
ATOM 810 N N . LYS A 1 99 ? 8.855 4.787 -8.035 1.00 97.38 99 LYS A N 1
ATOM 811 C CA . LYS A 1 99 ? 7.711 5.711 -8.003 1.00 97.38 99 LYS A CA 1
ATOM 812 C C . LYS A 1 99 ? 6.410 5.009 -7.611 1.00 97.38 99 LYS A C 1
ATOM 814 O O . LYS A 1 99 ? 5.634 5.538 -6.821 1.00 97.38 99 LYS A O 1
ATOM 819 N N . VAL A 1 100 ? 6.188 3.807 -8.136 1.00 97.19 100 VAL A N 1
ATOM 820 C CA . VAL A 1 100 ? 5.031 2.980 -7.789 1.00 97.19 100 VAL A CA 1
ATOM 821 C C . VAL A 1 100 ? 5.060 2.568 -6.318 1.00 97.19 100 VAL A C 1
ATOM 823 O O . VAL A 1 100 ? 4.034 2.616 -5.646 1.00 97.19 100 VAL A O 1
ATOM 826 N N . LEU A 1 101 ? 6.214 2.126 -5.818 1.00 97.50 101 LEU A N 1
ATOM 827 C CA . LEU A 1 101 ? 6.365 1.707 -4.427 1.00 97.50 101 LEU A CA 1
ATOM 828 C C . LEU A 1 101 ? 6.202 2.866 -3.440 1.00 97.50 101 LEU A C 1
ATOM 830 O O . LEU A 1 101 ? 5.708 2.633 -2.343 1.00 97.50 101 LEU A O 1
ATOM 834 N N . GLU A 1 102 ? 6.580 4.084 -3.812 1.00 97.94 102 GLU A N 1
ATOM 835 C CA . GLU A 1 102 ? 6.455 5.277 -2.965 1.00 97.94 102 GLU A CA 1
ATOM 836 C C . GLU A 1 102 ? 5.059 5.929 -3.031 1.00 97.94 102 GLU A C 1
ATOM 838 O O . GLU A 1 102 ? 4.779 6.851 -2.271 1.00 97.94 102 GLU A O 1
ATOM 843 N N . SER A 1 103 ? 4.164 5.465 -3.911 1.00 97.19 103 SER A N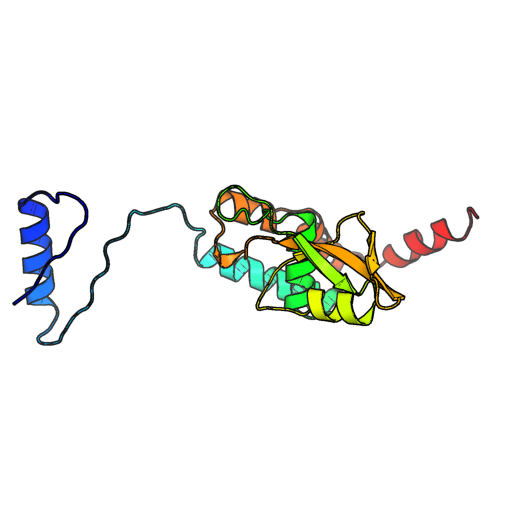 1
ATOM 844 C CA . SER A 1 103 ? 2.828 6.053 -4.064 1.00 97.19 103 SER A CA 1
ATOM 845 C C . SER A 1 103 ? 1.926 5.804 -2.850 1.00 97.19 103 SER A C 1
ATOM 847 O O . SER A 1 103 ? 1.756 4.667 -2.403 1.00 97.19 103 SER A O 1
ATOM 849 N N . GLU A 1 104 ? 1.277 6.859 -2.359 1.00 94.81 104 GLU A N 1
ATOM 850 C CA . GLU A 1 104 ? 0.212 6.774 -1.348 1.00 94.81 104 GLU A CA 1
ATOM 851 C C . GLU A 1 104 ? -1.197 6.791 -1.963 1.00 94.81 104 GLU A C 1
ATOM 853 O O . GLU A 1 104 ? -2.166 6.411 -1.307 1.00 94.81 104 GLU A O 1
ATOM 858 N N . GLU A 1 105 ? -1.317 7.204 -3.227 1.00 93.38 105 GLU A N 1
ATOM 859 C CA . GLU A 1 105 ? -2.602 7.397 -3.912 1.00 93.38 105 GLU A CA 1
ATOM 860 C C . GLU A 1 105 ? -3.163 6.097 -4.491 1.00 93.38 105 GLU A C 1
ATOM 862 O O . GLU A 1 105 ? -4.376 5.918 -4.603 1.00 93.38 105 GLU A O 1
ATOM 867 N N . TYR A 1 106 ? -2.277 5.180 -4.874 1.00 93.81 106 TYR A N 1
ATOM 868 C CA . TYR A 1 106 ? -2.638 3.913 -5.493 1.00 93.81 106 TYR A CA 1
A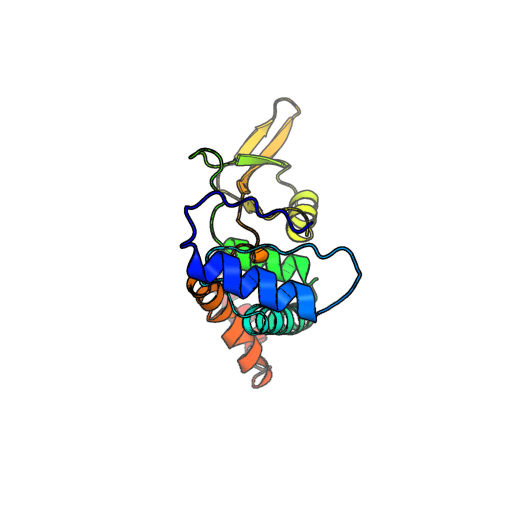TOM 869 C C . TYR A 1 106 ? -1.712 2.797 -5.029 1.00 93.81 106 TYR A C 1
ATOM 871 O O . TYR A 1 106 ? -0.545 3.010 -4.706 1.00 93.81 106 TYR A O 1
ATOM 879 N N . HIS A 1 107 ? -2.231 1.573 -5.057 1.00 97.19 107 HIS A N 1
ATOM 880 C CA . HIS A 1 107 ? -1.486 0.387 -4.664 1.00 97.19 107 HIS A CA 1
ATOM 881 C C . HIS A 1 107 ? -1.546 -0.618 -5.797 1.00 97.19 107 HIS A C 1
ATOM 883 O O . HIS A 1 107 ? -2.621 -1.086 -6.162 1.00 97.19 107 HIS A O 1
ATOM 889 N N . ILE A 1 108 ? -0.394 -0.958 -6.364 1.00 97.44 108 ILE A N 1
ATOM 890 C CA . ILE A 1 108 ? -0.331 -1.873 -7.500 1.00 97.44 108 ILE A CA 1
ATOM 891 C C . ILE A 1 108 ? 0.783 -2.906 -7.321 1.00 97.44 108 ILE A C 1
ATOM 893 O O . ILE A 1 108 ? 1.807 -2.658 -6.672 1.00 97.44 108 ILE A O 1
ATOM 897 N N . LYS A 1 109 ? 0.579 -4.091 -7.899 1.00 96.31 109 LYS A N 1
ATOM 898 C CA . LYS A 1 109 ? 1.514 -5.221 -7.847 1.00 96.31 109 LYS A CA 1
ATOM 899 C C . LYS A 1 109 ? 1.979 -5.614 -9.247 1.00 96.31 109 LYS A C 1
ATOM 901 O O . LYS A 1 109 ? 1.115 -5.844 -10.091 1.00 96.31 109 LYS A O 1
ATOM 906 N N . PRO A 1 110 ? 3.293 -5.771 -9.481 1.00 97.12 110 PRO A N 1
ATOM 907 C CA . PRO A 1 110 ? 3.795 -6.222 -10.771 1.00 97.12 110 PRO A CA 1
ATOM 908 C C . PRO A 1 110 ? 3.359 -7.658 -11.062 1.00 97.12 110 PRO A C 1
ATOM 910 O O . PRO A 1 110 ? 3.275 -8.501 -10.163 1.00 97.12 110 PRO A O 1
ATOM 913 N N . THR A 1 111 ? 3.128 -7.948 -12.335 1.00 95.50 111 THR A N 1
ATOM 914 C CA . THR A 1 111 ? 2.942 -9.306 -12.851 1.00 95.50 111 THR A CA 1
ATOM 915 C C . THR A 1 111 ? 4.202 -9.782 -13.577 1.00 95.50 111 THR A C 1
ATOM 917 O O . THR A 1 111 ? 5.150 -9.022 -13.802 1.00 95.50 111 THR A O 1
ATOM 920 N N . SER A 1 112 ? 4.224 -11.062 -13.949 1.00 93.69 112 SER A N 1
ATOM 921 C CA . SER A 1 112 ? 5.254 -11.617 -14.832 1.00 93.69 112 SER A CA 1
ATOM 922 C C . SER A 1 112 ? 5.087 -11.181 -16.289 1.00 93.69 112 SER A C 1
ATOM 924 O O . SER A 1 112 ? 5.987 -11.421 -17.087 1.00 93.69 112 SER A O 1
ATOM 926 N N . GLN A 1 113 ? 3.958 -10.560 -16.649 1.00 94.25 113 GLN A N 1
ATOM 927 C CA . GLN A 1 113 ? 3.687 -10.159 -18.019 1.00 94.25 113 GLN A CA 1
ATOM 928 C C . GLN A 1 113 ? 4.406 -8.851 -18.340 1.00 94.25 113 GLN A C 1
ATOM 930 O O . GLN A 1 113 ? 4.149 -7.809 -17.730 1.00 94.25 113 GLN A O 1
ATOM 935 N N . VAL A 1 114 ? 5.274 -8.942 -19.339 1.00 94.38 114 VAL A N 1
ATOM 936 C CA . VAL A 1 114 ? 6.023 -7.838 -19.921 1.00 94.38 114 VAL A CA 1
ATOM 937 C C . VAL A 1 114 ? 5.664 -7.769 -21.403 1.00 94.38 114 VAL A C 1
ATOM 939 O O . VAL A 1 114 ? 5.491 -8.805 -22.044 1.00 94.38 114 VAL A O 1
ATOM 942 N N . ILE A 1 115 ? 5.480 -6.561 -21.918 1.00 92.56 115 ILE A N 1
ATOM 943 C CA . ILE A 1 115 ? 5.062 -6.282 -23.291 1.00 92.56 115 ILE A CA 1
ATOM 944 C C . ILE A 1 115 ? 5.954 -5.190 -23.876 1.00 92.56 115 ILE A C 1
ATOM 946 O O . ILE A 1 115 ? 6.262 -4.205 -23.208 1.00 92.56 115 ILE A O 1
ATOM 950 N N . GLU A 1 116 ? 6.364 -5.367 -25.127 1.00 93.75 116 GLU A N 1
ATOM 951 C CA . GLU A 1 116 ? 7.096 -4.342 -25.869 1.00 93.75 116 GLU A CA 1
ATOM 952 C C . GLU A 1 116 ? 6.118 -3.290 -26.399 1.00 93.75 116 GLU A C 1
ATOM 954 O O . GLU A 1 116 ? 5.120 -3.606 -27.055 1.00 93.75 116 GLU A O 1
ATOM 959 N N . GLY A 1 117 ? 6.384 -2.029 -26.073 1.00 88.25 117 GLY A N 1
ATOM 960 C CA . GLY A 1 117 ? 5.666 -0.882 -26.602 1.00 88.25 117 GLY A CA 1
ATOM 961 C C . GLY A 1 117 ? 6.108 -0.553 -28.025 1.00 88.25 117 GLY A C 1
ATOM 962 O O . GLY A 1 117 ? 7.248 -0.783 -28.427 1.00 88.25 117 GLY A O 1
ATOM 963 N N . LYS A 1 118 ? 5.197 0.035 -28.807 1.00 87.06 118 LYS A N 1
ATOM 964 C CA . LYS A 1 118 ? 5.492 0.511 -30.174 1.00 87.06 118 LYS A CA 1
ATOM 965 C C . LYS A 1 118 ? 6.469 1.695 -30.206 1.00 87.06 118 LYS A C 1
ATOM 967 O O . LYS A 1 118 ? 6.954 2.057 -31.270 1.00 87.06 118 LYS A O 1
ATOM 972 N N . ASP A 1 119 ? 6.715 2.299 -29.053 1.00 89.62 119 ASP A N 1
ATOM 973 C CA . ASP A 1 119 ? 7.665 3.379 -28.796 1.00 89.62 119 ASP A CA 1
ATOM 974 C C . ASP A 1 119 ? 9.070 2.872 -28.423 1.00 89.62 119 ASP A C 1
ATOM 976 O O . ASP A 1 119 ? 9.953 3.674 -28.128 1.00 89.62 119 ASP A O 1
ATOM 980 N N . GLY A 1 120 ? 9.291 1.551 -28.437 1.00 89.12 120 GLY A N 1
ATOM 981 C CA . GLY A 1 120 ? 10.561 0.934 -28.054 1.00 89.12 120 GLY A CA 1
ATOM 982 C C . GLY A 1 120 ? 10.768 0.834 -26.540 1.00 89.12 120 GLY A C 1
ATOM 983 O O . GLY A 1 120 ? 11.848 0.437 -26.105 1.00 89.12 120 GLY A O 1
ATOM 984 N N . ILE A 1 121 ? 9.758 1.177 -25.732 1.00 92.31 121 ILE A N 1
ATOM 985 C CA . ILE A 1 121 ? 9.797 1.035 -24.275 1.00 92.31 121 ILE A CA 1
ATOM 986 C C . ILE A 1 121 ? 9.154 -0.292 -23.883 1.00 92.31 121 ILE A C 1
ATOM 988 O O . ILE A 1 121 ? 8.060 -0.644 -24.319 1.00 92.31 121 ILE A O 1
ATOM 992 N N . THR A 1 122 ? 9.817 -1.031 -23.004 1.00 95.38 122 THR A N 1
ATOM 993 C CA . THR A 1 122 ? 9.258 -2.242 -22.406 1.00 95.38 122 THR A CA 1
ATOM 994 C C . THR A 1 122 ? 8.353 -1.876 -21.233 1.00 95.38 122 THR A C 1
ATOM 996 O O . THR A 1 122 ? 8.749 -1.114 -20.352 1.00 95.38 122 THR A O 1
ATOM 999 N N . TYR A 1 123 ? 7.149 -2.443 -21.185 1.00 96.88 123 TYR A N 1
ATOM 1000 C CA . TYR A 1 123 ? 6.181 -2.221 -20.113 1.00 96.88 123 TYR A CA 1
ATOM 1001 C C . TYR A 1 123 ? 5.900 -3.509 -19.353 1.00 96.88 123 TYR A C 1
ATOM 1003 O O . TYR A 1 123 ? 5.677 -4.566 -19.940 1.00 96.88 123 TYR A O 1
ATOM 1011 N N . ARG A 1 124 ? 5.812 -3.407 -18.030 1.00 97.19 124 ARG A N 1
ATOM 1012 C CA . ARG A 1 124 ? 5.329 -4.474 -17.159 1.00 97.19 124 ARG A CA 1
ATOM 1013 C C . ARG A 1 124 ? 3.888 -4.195 -16.769 1.00 97.19 124 ARG A C 1
ATOM 1015 O O . ARG A 1 124 ? 3.549 -3.084 -16.368 1.00 97.19 124 ARG A O 1
ATOM 1022 N N . ASN A 1 125 ? 3.037 -5.213 -16.844 1.00 96.31 125 ASN A N 1
ATOM 1023 C CA . ASN A 1 125 ? 1.662 -5.092 -16.377 1.00 96.31 125 ASN A CA 1
ATOM 1024 C C . ASN A 1 125 ? 1.608 -5.199 -14.857 1.00 96.31 125 ASN A C 1
ATOM 1026 O O . ASN A 1 125 ? 2.133 -6.147 -14.267 1.00 96.31 125 ASN A O 1
ATOM 1030 N N . TYR A 1 126 ? 0.903 -4.263 -14.238 1.00 97.31 126 TYR A N 1
ATOM 1031 C CA . TYR A 1 126 ? 0.589 -4.265 -12.819 1.00 97.31 126 TYR A CA 1
ATOM 1032 C C . TYR A 1 126 ? -0.900 -4.506 -12.607 1.00 97.31 126 TYR A C 1
ATOM 1034 O O . TYR A 1 126 ? -1.711 -4.132 -13.446 1.00 97.31 126 TYR A O 1
ATOM 1042 N N . ILE A 1 127 ? -1.261 -5.105 -11.476 1.00 96.69 127 ILE A N 1
ATOM 1043 C CA . ILE A 1 127 ? -2.651 -5.247 -11.032 1.00 96.69 127 ILE A CA 1
ATOM 1044 C C . ILE A 1 127 ? -2.937 -4.319 -9.858 1.00 96.69 127 ILE A C 1
ATOM 1046 O O . ILE A 1 127 ? -2.076 -4.133 -8.994 1.00 96.69 127 ILE A O 1
ATOM 1050 N N . MET A 1 128 ? -4.148 -3.773 -9.814 1.00 96.62 128 MET A N 1
ATOM 1051 C CA . MET A 1 128 ? -4.599 -2.905 -8.728 1.00 96.62 128 MET A CA 1
ATOM 1052 C C . MET A 1 128 ? -4.868 -3.699 -7.444 1.00 96.62 128 MET A C 1
ATOM 1054 O O . MET A 1 128 ? -5.412 -4.806 -7.464 1.00 96.62 128 MET A O 1
ATOM 1058 N N . LEU A 1 129 ? -4.473 -3.127 -6.312 1.00 96.38 129 LEU A N 1
ATOM 1059 C CA . LEU A 1 129 ? -4.706 -3.645 -4.972 1.00 96.38 129 LEU A CA 1
ATOM 1060 C C . LEU A 1 129 ? -5.622 -2.692 -4.206 1.00 96.38 129 LEU A C 1
ATOM 1062 O O . LEU A 1 129 ? -5.530 -1.473 -4.338 1.00 96.38 129 LEU A O 1
ATOM 1066 N N . ARG A 1 130 ? -6.450 -3.258 -3.330 1.00 95.00 130 ARG A N 1
ATOM 1067 C CA . ARG A 1 130 ? -7.256 -2.496 -2.378 1.00 95.00 130 ARG A CA 1
ATOM 1068 C C . ARG A 1 130 ? -6.361 -1.807 -1.354 1.00 95.00 130 ARG A C 1
ATOM 1070 O O . ARG A 1 130 ? -5.491 -2.437 -0.747 1.00 95.00 130 ARG A O 1
ATOM 1077 N N . GLY A 1 131 ? -6.663 -0.546 -1.061 1.00 94.06 131 GLY A N 1
ATOM 1078 C CA . GLY A 1 131 ? -6.086 0.151 0.086 1.00 94.06 131 GLY A CA 1
ATOM 1079 C C . GLY A 1 131 ? -6.519 -0.482 1.408 1.00 94.06 131 GLY A C 1
ATOM 1080 O O . GLY A 1 131 ? -7.688 -0.845 1.590 1.00 94.06 131 GLY A O 1
ATOM 1081 N N . SER A 1 132 ? -5.588 -0.571 2.366 1.00 92.31 132 SER A N 1
ATOM 1082 C CA . SER A 1 132 ? -5.857 -1.146 3.699 1.00 92.31 132 SER A CA 1
ATOM 1083 C C . SER A 1 132 ? -6.949 -0.400 4.478 1.00 92.31 132 SER A C 1
ATOM 1085 O O . SER A 1 132 ? -7.574 -0.959 5.382 1.00 92.31 132 SER A O 1
ATOM 1087 N N . SER A 1 133 ? -7.236 0.849 4.097 1.00 89.38 133 SER A N 1
ATOM 1088 C CA . SER A 1 133 ? -8.354 1.654 4.597 1.00 89.38 133 SER A CA 1
ATOM 1089 C C . SER A 1 133 ? -9.719 0.993 4.383 1.00 89.38 133 SER A C 1
ATOM 1091 O O . SER A 1 133 ? -10.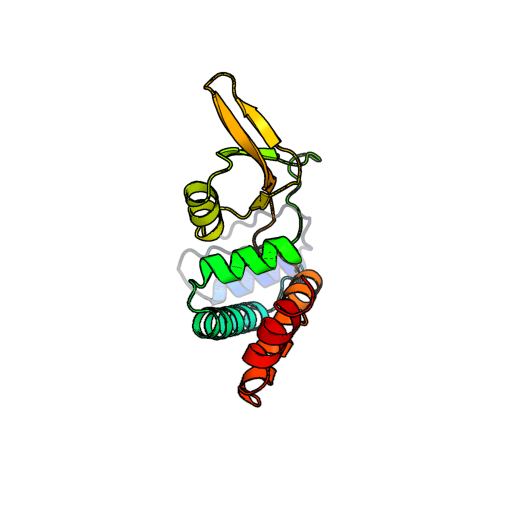633 1.201 5.185 1.00 89.38 133 SER A O 1
ATOM 1093 N N . THR A 1 134 ? -9.845 0.152 3.354 1.00 89.81 134 THR A N 1
ATOM 1094 C CA . THR A 1 134 ? -11.086 -0.544 2.995 1.00 89.81 134 THR A CA 1
ATOM 1095 C C . THR A 1 134 ? -11.241 -1.906 3.673 1.00 89.81 134 THR A C 1
ATOM 1097 O O . THR A 1 134 ? -12.279 -2.544 3.509 1.00 89.81 134 THR A O 1
ATOM 1100 N N . TYR A 1 135 ? -10.234 -2.385 4.411 1.00 90.50 135 TYR A N 1
ATOM 1101 C CA . TYR A 1 135 ? -10.207 -3.763 4.904 1.00 90.50 135 TYR A CA 1
ATOM 1102 C C . TYR A 1 135 ? -11.199 -4.009 6.044 1.00 90.50 135 TYR A C 1
ATOM 1104 O O . TYR A 1 135 ? -11.372 -3.193 6.959 1.00 90.50 135 TYR A O 1
ATOM 1112 N N . ASN A 1 136 ? -11.812 -5.192 6.029 1.00 87.94 136 ASN A N 1
ATOM 1113 C CA . ASN A 1 136 ? -12.538 -5.720 7.179 1.00 87.94 136 ASN A CA 1
ATOM 1114 C C . ASN A 1 136 ? -11.567 -6.255 8.253 1.00 87.94 136 ASN A C 1
ATOM 1116 O O . ASN A 1 136 ? -10.360 -6.377 8.033 1.00 87.94 136 ASN A O 1
ATOM 1120 N N . ALA A 1 137 ? -12.087 -6.588 9.438 1.00 82.44 137 ALA A N 1
ATOM 1121 C CA . ALA A 1 137 ? -11.258 -7.047 10.557 1.00 82.44 137 ALA A CA 1
ATOM 1122 C C . ALA A 1 137 ? -10.414 -8.301 10.239 1.00 82.44 137 ALA A C 1
ATOM 1124 O O . ALA A 1 137 ? -9.272 -8.393 10.684 1.00 82.44 137 ALA A O 1
ATOM 1125 N N . LYS A 1 138 ? -10.935 -9.243 9.441 1.00 86.00 138 LYS A N 1
ATOM 1126 C CA . LYS A 1 138 ? -10.233 -10.483 9.066 1.00 86.00 138 LYS A CA 1
ATOM 1127 C C . LYS A 1 138 ? -9.090 -10.213 8.088 1.00 86.00 138 LYS A C 1
ATOM 1129 O O . LYS A 1 138 ? -7.997 -10.744 8.263 1.00 86.00 138 LYS A O 1
ATOM 1134 N N . GLU A 1 139 ? -9.337 -9.389 7.073 1.00 89.88 139 GLU A N 1
ATOM 1135 C CA . GLU A 1 139 ? -8.321 -8.936 6.114 1.00 89.88 139 GLU A CA 1
ATOM 1136 C C . GLU A 1 139 ? -7.205 -8.172 6.833 1.00 89.88 139 GLU A C 1
ATOM 1138 O O . GLU A 1 139 ? -6.025 -8.425 6.598 1.00 89.88 139 GLU A O 1
ATOM 1143 N N . MET A 1 140 ? -7.573 -7.303 7.778 1.00 89.19 140 MET A N 1
ATOM 1144 C CA . MET A 1 140 ? -6.619 -6.544 8.580 1.00 89.19 140 MET A CA 1
ATOM 1145 C C . MET A 1 140 ? -5.791 -7.437 9.505 1.00 89.19 140 MET A C 1
ATOM 1147 O O . MET A 1 140 ? -4.570 -7.313 9.552 1.00 89.19 140 MET A O 1
ATOM 1151 N N . ALA A 1 141 ? -6.437 -8.362 10.219 1.00 84.12 141 ALA A N 1
ATOM 1152 C CA . ALA A 1 141 ? -5.747 -9.307 11.086 1.00 84.12 141 ALA A CA 1
ATOM 1153 C C . ALA A 1 141 ? -4.752 -10.148 10.284 1.00 84.12 141 ALA A C 1
ATOM 1155 O O . ALA A 1 141 ? -3.624 -10.331 10.730 1.00 84.12 141 ALA A O 1
ATOM 1156 N N . ARG A 1 142 ? -5.116 -10.589 9.073 1.00 84.88 142 ARG A N 1
ATOM 1157 C CA . ARG A 1 142 ? -4.169 -11.250 8.168 1.00 84.88 142 ARG A CA 1
ATOM 1158 C C . ARG A 1 142 ? -3.005 -10.335 7.829 1.00 84.88 142 ARG A C 1
ATOM 1160 O O . ARG A 1 142 ? -1.882 -10.767 8.004 1.00 84.88 142 ARG A O 1
ATOM 1167 N N . LEU A 1 143 ? -3.254 -9.089 7.431 1.00 86.75 143 LEU A N 1
ATOM 1168 C CA . LEU A 1 143 ? -2.195 -8.137 7.083 1.00 86.75 143 LEU A CA 1
ATOM 1169 C C . LEU A 1 143 ? -1.217 -7.866 8.250 1.00 86.75 143 LEU A C 1
ATOM 1171 O O . LEU A 1 143 ? -0.029 -7.676 8.014 1.00 86.75 143 LEU A O 1
ATOM 1175 N N . ILE A 1 144 ? -1.705 -7.883 9.496 1.00 83.44 144 ILE A N 1
ATOM 1176 C CA . ILE A 1 144 ? -0.913 -7.662 10.721 1.00 83.44 144 ILE A CA 1
ATOM 1177 C C . ILE A 1 144 ? -0.179 -8.930 11.196 1.00 83.44 144 ILE A C 1
ATOM 1179 O O . ILE A 1 144 ? 0.953 -8.861 11.662 1.00 83.44 144 ILE A O 1
ATOM 1183 N N . THR A 1 145 ? -0.808 -10.105 11.112 1.00 69.94 145 THR A N 1
ATOM 1184 C CA . THR A 1 145 ? -0.330 -11.344 11.774 1.00 69.94 145 THR A CA 1
ATOM 1185 C C . THR A 1 145 ? 0.911 -11.958 11.107 1.00 69.94 145 THR A C 1
ATOM 1187 O O . THR A 1 145 ? 1.435 -12.976 11.561 1.00 69.94 145 THR A O 1
ATOM 1190 N N . LEU A 1 146 ? 1.406 -11.364 10.023 1.00 65.00 146 LEU A N 1
ATOM 1191 C CA . LEU A 1 146 ? 2.307 -12.048 9.108 1.00 65.00 146 LEU A CA 1
ATOM 1192 C C . LEU A 1 146 ? 3.753 -12.158 9.604 1.00 65.00 146 LEU A C 1
ATOM 1194 O O . LEU A 1 146 ? 4.233 -11.295 10.344 1.00 65.00 146 LEU A O 1
ATOM 1198 N N . PRO A 1 147 ? 4.473 -13.210 9.161 1.00 58.94 147 PRO A N 1
ATOM 1199 C CA . PRO A 1 147 ? 5.833 -13.502 9.600 1.00 58.94 147 PRO A CA 1
ATOM 1200 C C . PRO A 1 147 ? 6.802 -12.335 9.443 1.00 58.94 147 PRO A C 1
ATOM 1202 O O . PRO A 1 147 ? 7.667 -12.184 10.292 1.00 58.94 147 PRO A O 1
ATOM 1205 N N . ASP A 1 148 ? 6.648 -11.495 8.419 1.00 58.31 148 ASP A N 1
ATOM 1206 C CA . ASP A 1 148 ? 7.526 -10.338 8.199 1.00 58.31 148 ASP A CA 1
ATOM 1207 C C . ASP A 1 148 ? 7.337 -9.259 9.279 1.00 58.31 148 ASP A C 1
ATOM 1209 O O . ASP A 1 148 ? 8.315 -8.652 9.709 1.00 58.31 148 ASP A O 1
ATOM 1213 N N . MET A 1 149 ? 6.111 -9.080 9.794 1.00 62.91 149 MET A N 1
ATOM 1214 C CA . MET A 1 149 ? 5.855 -8.216 10.954 1.00 62.91 149 MET A CA 1
ATOM 1215 C C . MET A 1 149 ? 6.346 -8.846 12.258 1.00 62.91 149 MET A C 1
ATOM 1217 O O . MET A 1 149 ? 6.856 -8.152 13.127 1.00 62.91 149 MET A O 1
ATOM 1221 N N . ARG A 1 150 ? 6.236 -10.171 12.415 1.00 58.34 150 ARG A N 1
ATOM 1222 C CA . ARG A 1 150 ? 6.746 -10.852 13.618 1.00 58.34 150 ARG A CA 1
ATOM 1223 C C . ARG A 1 150 ? 8.274 -10.905 13.658 1.00 58.34 150 ARG A C 1
ATOM 1225 O O . ARG A 1 150 ? 8.850 -10.661 14.714 1.00 58.34 150 ARG A O 1
ATOM 1232 N N . LYS A 1 151 ? 8.929 -11.215 12.537 1.00 56.75 151 LYS A N 1
ATOM 1233 C CA . LYS A 1 151 ? 10.389 -11.365 12.426 1.00 56.75 151 LYS A CA 1
ATOM 1234 C C . LYS A 1 151 ? 11.123 -10.045 12.607 1.00 56.75 151 LYS A C 1
ATOM 1236 O O . LYS A 1 151 ? 12.174 -10.053 13.228 1.00 56.75 151 LYS A O 1
ATOM 1241 N N . SER A 1 152 ? 10.579 -8.927 12.133 1.00 55.53 152 SER A N 1
ATOM 1242 C CA . SER A 1 152 ? 11.160 -7.601 12.379 1.00 55.53 152 SER A CA 1
ATOM 1243 C C . SER A 1 152 ? 11.059 -7.187 13.852 1.00 55.53 152 SER A C 1
ATOM 1245 O O . SER A 1 152 ? 12.016 -6.654 14.401 1.00 55.53 152 SER A O 1
ATOM 1247 N N . ILE A 1 153 ? 9.950 -7.519 14.529 1.00 52.81 153 ILE A N 1
ATOM 1248 C CA . ILE A 1 153 ? 9.763 -7.254 15.967 1.00 52.81 153 ILE A CA 1
ATOM 1249 C C . ILE A 1 153 ? 10.651 -8.155 16.843 1.00 52.81 153 ILE A C 1
ATOM 1251 O O . ILE A 1 153 ? 11.133 -7.704 17.875 1.00 52.81 153 ILE A O 1
ATOM 1255 N N . HIS A 1 154 ? 10.863 -9.421 16.464 1.00 49.47 154 HIS A N 1
ATOM 1256 C CA . HIS A 1 154 ? 11.672 -10.374 17.246 1.00 49.47 154 HIS A CA 1
ATOM 1257 C C . HIS A 1 154 ? 13.158 -10.378 16.838 1.00 49.47 154 HIS A C 1
ATOM 1259 O O . HIS A 1 154 ? 14.008 -10.821 17.606 1.00 49.47 154 HIS A O 1
ATOM 1265 N N . GLY A 1 155 ? 13.488 -9.868 15.648 1.00 47.47 155 GLY A N 1
ATOM 1266 C CA . GLY A 1 155 ? 14.850 -9.778 15.115 1.00 47.47 155 GLY A CA 1
ATOM 1267 C C . GLY A 1 155 ? 15.708 -8.699 15.778 1.00 47.47 155 GLY A C 1
ATOM 1268 O O . GLY A 1 155 ? 16.932 -8.779 15.715 1.00 47.47 155 GLY A O 1
ATOM 1269 N N . THR A 1 156 ? 15.098 -7.755 16.500 1.00 46.19 156 THR A N 1
ATOM 1270 C CA . THR A 1 156 ? 15.799 -6.758 17.329 1.00 46.19 156 THR A CA 1
ATOM 1271 C C . THR A 1 156 ? 16.465 -7.355 18.573 1.00 46.19 156 THR A C 1
ATOM 1273 O O . THR A 1 156 ? 17.191 -6.648 19.265 1.00 46.19 156 THR A O 1
ATOM 1276 N N . ARG A 1 157 ? 16.289 -8.658 18.847 1.00 38.50 157 ARG A N 1
ATOM 1277 C CA . ARG A 1 157 ? 17.037 -9.379 19.892 1.00 38.50 157 ARG A CA 1
ATOM 1278 C C . ARG A 1 157 ? 18.234 -10.191 19.395 1.00 38.50 157 ARG A C 1
ATOM 1280 O O . ARG A 1 157 ? 18.992 -10.682 20.222 1.00 38.50 157 ARG A O 1
ATOM 1287 N N . THR A 1 158 ? 18.451 -10.310 18.087 1.00 38.53 158 THR A N 1
ATOM 1288 C CA . THR A 1 158 ? 19.598 -11.059 17.544 1.00 38.53 158 THR A CA 1
ATOM 1289 C C . THR A 1 158 ? 20.100 -10.426 16.252 1.00 38.53 158 THR A C 1
ATOM 1291 O O . THR A 1 158 ? 19.974 -10.988 15.163 1.00 38.53 158 THR A O 1
ATOM 1294 N N . SER A 1 159 ? 20.730 -9.262 16.377 1.00 35.59 159 SER A N 1
ATOM 1295 C CA . SER A 1 159 ? 21.569 -8.622 15.356 1.00 35.59 159 SER A CA 1
ATOM 1296 C C . SER A 1 159 ? 22.894 -9.379 15.128 1.00 35.59 159 SER A C 1
ATOM 1298 O O . SER A 1 159 ? 23.965 -8.785 15.109 1.00 35.59 159 SER A O 1
ATOM 1300 N N . SER A 1 160 ? 22.833 -10.703 14.942 1.00 39.81 160 SER A N 1
ATOM 1301 C CA . SER A 1 160 ? 24.010 -11.548 14.660 1.00 39.81 160 SER A CA 1
ATOM 1302 C C . SER A 1 160 ? 23.887 -12.370 13.363 1.00 39.81 160 SER A C 1
ATOM 1304 O O . SER A 1 160 ? 24.886 -12.640 12.704 1.00 39.81 160 SER A O 1
ATOM 1306 N N . ASN A 1 161 ? 22.677 -12.691 12.883 1.00 42.59 161 ASN A N 1
ATOM 1307 C CA . ASN A 1 161 ? 22.536 -13.755 11.868 1.00 42.59 161 ASN A CA 1
ATOM 1308 C C . ASN A 1 161 ? 22.180 -13.306 10.435 1.00 42.59 161 ASN A C 1
ATOM 1310 O O . ASN A 1 161 ? 22.078 -14.151 9.547 1.00 42.59 161 ASN A O 1
ATOM 1314 N N . LEU A 1 162 ? 22.037 -12.004 10.152 1.00 37.75 162 LEU A N 1
ATOM 1315 C CA . LEU A 1 162 ? 21.771 -11.522 8.781 1.00 37.75 162 LEU A CA 1
ATOM 1316 C C . LEU A 1 162 ? 23.019 -11.549 7.878 1.00 37.75 162 LEU A C 1
ATOM 1318 O O . LEU A 1 162 ? 22.903 -11.842 6.688 1.00 37.75 162 LEU A O 1
ATOM 1322 N N . TRP A 1 163 ? 24.216 -11.374 8.448 1.00 41.44 163 TRP A N 1
ATOM 1323 C CA . TRP A 1 163 ? 25.483 -11.507 7.717 1.00 41.44 163 TRP A CA 1
ATOM 1324 C C . TRP A 1 163 ? 25.823 -12.965 7.365 1.00 41.44 163 TRP A C 1
ATOM 1326 O O . TRP A 1 163 ? 26.426 -13.227 6.325 1.00 41.44 163 TRP A O 1
ATOM 1336 N N . GLN A 1 164 ? 25.368 -13.937 8.164 1.00 37.81 164 GLN A N 1
ATOM 1337 C CA . GLN A 1 164 ? 25.646 -15.360 7.921 1.00 37.81 164 GLN A CA 1
ATOM 1338 C C . GLN A 1 164 ? 24.839 -15.941 6.746 1.00 37.81 164 GLN A C 1
ATOM 1340 O O . GLN A 1 164 ? 25.350 -16.779 6.002 1.00 37.81 164 GLN A O 1
ATOM 1345 N N . TRP A 1 165 ? 23.611 -15.460 6.509 1.00 40.78 165 TRP A N 1
ATOM 1346 C CA . TRP A 1 165 ? 22.780 -15.942 5.396 1.00 40.78 165 TRP A CA 1
ATOM 1347 C C . TRP A 1 165 ? 23.262 -15.442 4.025 1.00 40.78 165 TRP A C 1
ATOM 1349 O O . TRP A 1 165 ? 23.210 -16.179 3.040 1.00 40.78 165 TRP A O 1
ATOM 1359 N N . GLN A 1 166 ? 23.773 -14.207 3.951 1.00 39.66 166 GLN A N 1
ATOM 1360 C CA . GLN A 1 166 ? 24.345 -13.665 2.712 1.00 39.66 166 GLN A CA 1
ATOM 1361 C C . GLN A 1 166 ? 25.732 -14.259 2.402 1.00 39.66 166 GLN A C 1
ATOM 1363 O O . GLN A 1 166 ? 26.050 -14.468 1.231 1.00 39.66 166 GLN A O 1
ATOM 1368 N N . ALA A 1 167 ? 26.522 -14.619 3.422 1.00 43.97 167 ALA A N 1
ATOM 1369 C CA . ALA A 1 167 ? 27.818 -15.280 3.245 1.00 43.97 167 ALA A CA 1
ATOM 1370 C C . ALA A 1 167 ? 27.692 -16.723 2.712 1.00 43.97 167 ALA A C 1
ATOM 1372 O O . ALA A 1 167 ? 28.445 -17.125 1.827 1.00 43.97 167 ALA A O 1
ATOM 1373 N N . GLN A 1 168 ? 26.693 -17.491 3.164 1.00 42.06 168 GLN A N 1
ATOM 1374 C CA . GLN A 1 168 ? 26.493 -18.875 2.704 1.00 42.06 168 GLN A CA 1
ATOM 1375 C C . GLN A 1 168 ? 26.039 -18.991 1.240 1.00 42.06 168 GLN A C 1
ATOM 1377 O O . GLN A 1 168 ? 26.260 -20.029 0.617 1.00 42.06 168 GLN A O 1
ATOM 1382 N N . LYS A 1 169 ? 25.449 -17.939 0.656 1.00 48.44 169 LYS A N 1
ATOM 1383 C CA . LYS A 1 169 ? 25.045 -17.938 -0.761 1.00 48.44 169 LYS A CA 1
ATOM 1384 C C . LYS A 1 169 ? 26.171 -17.605 -1.742 1.00 48.44 169 LYS A C 1
ATOM 1386 O O . LYS A 1 169 ? 26.014 -17.898 -2.920 1.00 48.44 169 LYS A O 1
ATOM 1391 N N . ARG A 1 170 ? 27.301 -17.046 -1.290 1.00 47.88 170 ARG A N 1
ATOM 1392 C CA . ARG A 1 170 ? 28.452 -16.734 -2.166 1.00 47.88 170 ARG A CA 1
ATOM 1393 C C . ARG A 1 170 ? 29.425 -17.903 -2.353 1.00 47.88 170 ARG A C 1
ATOM 1395 O O . ARG A 1 170 ? 30.258 -17.830 -3.240 1.00 47.88 170 ARG A O 1
ATOM 1402 N N . HIS A 1 171 ? 29.297 -18.979 -1.574 1.00 45.09 171 HIS A N 1
ATOM 1403 C CA . HIS A 1 171 ? 30.174 -20.160 -1.651 1.00 45.09 171 HIS A CA 1
ATOM 1404 C C . HIS A 1 171 ? 29.549 -21.380 -2.357 1.00 45.09 171 HIS A C 1
ATOM 1406 O O . HIS A 1 171 ? 30.127 -22.462 -2.329 1.00 45.09 171 HIS A O 1
ATOM 1412 N N . LYS A 1 172 ? 28.375 -21.234 -2.985 1.00 47.59 172 LYS A N 1
ATOM 1413 C CA . LYS A 1 172 ? 27.749 -22.282 -3.818 1.00 47.59 172 LYS A CA 1
ATOM 1414 C C . LYS A 1 172 ? 27.379 -21.771 -5.216 1.00 47.59 172 LYS A C 1
ATOM 1416 O O . LYS A 1 172 ? 26.275 -22.026 -5.693 1.00 47.59 172 LYS A O 1
ATOM 1421 N N . GLY A 1 173 ? 28.294 -21.026 -5.826 1.00 37.59 173 GLY A N 1
ATOM 1422 C CA . GLY A 1 173 ? 28.302 -20.677 -7.245 1.00 37.59 173 GLY A CA 1
ATOM 1423 C C . GLY A 1 173 ? 29.667 -21.006 -7.814 1.00 37.59 173 GLY A C 1
ATOM 1424 O O . GLY A 1 173 ? 30.647 -20.711 -7.094 1.00 37.59 173 GLY A O 1
#

InterPro domains:
  IPR036619 NinB superfamily [G3DSA:1.10.3790.10] (7-172)

Secondary structure (DSSP, 8-state):
------SS---HHHHHHHHHHHHTT-SS-----------BPPHHHHHHHHHHHHHHHHHHTS-HHHHHHHHHHHH-PBPEETTEE-EEEEESSHHHHHHHHH-SS--EEEEEEEEE-TTS-EEEEEEEB--GGG-BHHHHHHHHSSHHHHHHHHHTT-TTSHHHHHHHHSS--

Organism: Popillia japonica (NCBI:txid7064)

Radius of gyration: 23.86 Å; chains: 1; bounding box: 72×47×54 Å